Protein AF-B9RVN7-F1 (afdb_monomer)

Foldseek 3Di:
DDDDDDDDDDDDPPDDDDDPPDPDPDDDDDDDDDDDDDPPDDDDDPPPDVVVVVVVVVVVVVVVVVVVVVVVVVPPVDQPLNVLVVDPPQDPLNSLVSLVPDDPVSNVVVLVVDDPVVVVVSVVSVVVD

pLDDT: mean 70.25, std 20.69, range [36.34, 95.38]

Radius of gyration: 32.81 Å; Cα contacts (8 Å, |Δi|>4): 19; chains: 1; bounding box: 77×58×80 Å

InterPro domains:
  IPR056253 At2g29880-like, C-terminal domain [PF24769] (80-125)

Secondary structure (DSSP, 8-state):
------------------------------------------------SHHHHHHHHHHHHHHHHHHHHHHHHHT-SS-HHHHHHHSTT--HHHHHHHHHHS-HHHHHHHHHHS-HHHHHHHHHHHH--

Solvent-accessible surface area (backbone atoms only — not comparable to full-atom values): 8752 Å² total; per-residue (Å²): 142,84,86,82,80,84,82,75,86,80,80,79,83,82,84,80,83,86,84,78,82,77,79,77,90,76,84,83,86,82,90,79,92,74,85,85,74,80,83,77,87,74,92,75,75,95,84,73,59,71,64,53,54,51,50,50,53,52,49,49,54,52,50,52,50,50,53,51,53,52,50,62,65,72,59,51,94,64,53,72,67,56,58,52,66,67,44,82,92,62,50,76,66,54,42,51,52,56,53,66,70,44,54,76,66,58,40,52,55,47,56,69,71,44,55,70,74,55,48,50,55,51,53,52,55,66,72,75,107

Mean predicted aligned error: 20.45 Å

Structure (mmCIF, N/CA/C/O backbone):
data_AF-B9RVN7-F1
#
_entry.id   AF-B9RVN7-F1
#
loop_
_atom_site.group_PDB
_atom_site.id
_atom_site.type_symbol
_atom_site.label_atom_id
_atom_site.label_alt_id
_atom_site.label_comp_id
_atom_site.label_asym_id
_atom_site.label_entity_id
_atom_site.label_seq_id
_atom_site.pdbx_PDB_ins_code
_atom_site.Cartn_x
_atom_site.Cartn_y
_atom_site.Cartn_z
_atom_site.occupancy
_atom_site.B_iso_or_equiv
_atom_site.auth_seq_id
_atom_site.auth_comp_id
_atom_site.auth_asym_id
_atom_site.auth_atom_id
_atom_site.pdbx_PDB_model_num
ATOM 1 N N . MET A 1 1 ? 5.185 45.883 37.404 1.00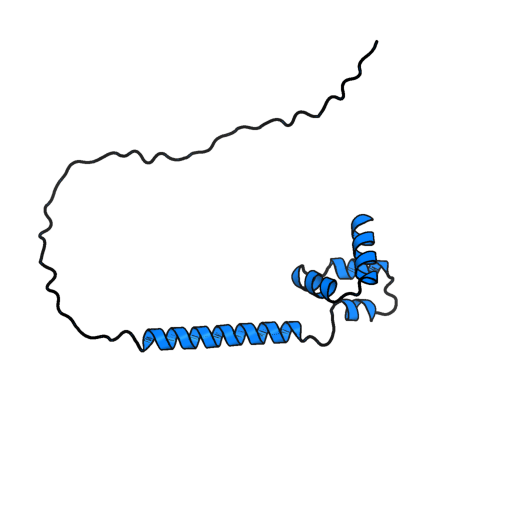 46.34 1 MET A N 1
ATOM 2 C CA . MET A 1 1 ? 6.415 45.704 36.609 1.00 46.34 1 MET A CA 1
ATOM 3 C C . MET A 1 1 ? 7.079 44.428 37.082 1.00 46.34 1 MET A C 1
ATOM 5 O O . MET A 1 1 ? 7.534 44.400 38.216 1.00 46.34 1 MET A O 1
ATOM 9 N N . GLN A 1 2 ? 7.050 43.380 36.264 1.00 40.75 2 GLN A N 1
ATOM 10 C CA . GLN A 1 2 ? 7.926 42.215 36.391 1.00 40.75 2 GLN A CA 1
ATOM 11 C C . GLN A 1 2 ? 7.862 41.454 35.067 1.00 40.75 2 GLN A C 1
ATOM 13 O O . GLN A 1 2 ? 6.848 40.848 34.730 1.00 4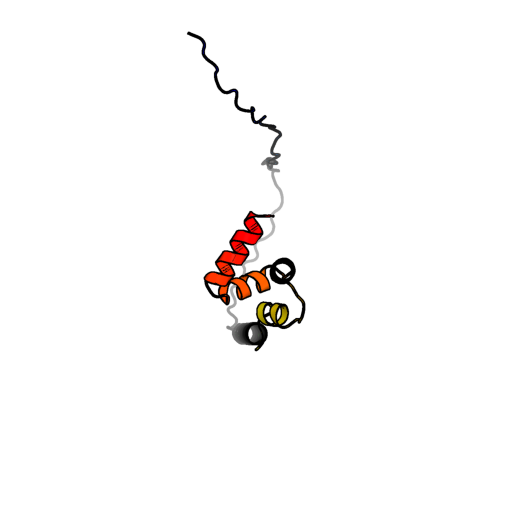0.75 2 GLN A O 1
ATOM 18 N N . ASP A 1 3 ? 8.939 41.599 34.303 1.00 38.66 3 ASP A N 1
ATOM 19 C CA . ASP A 1 3 ? 9.190 40.940 33.032 1.00 38.66 3 ASP A CA 1
ATOM 20 C C . ASP A 1 3 ? 9.614 39.487 33.277 1.00 38.66 3 ASP A C 1
ATOM 22 O O . ASP A 1 3 ? 10.509 39.227 34.083 1.00 38.66 3 ASP A O 1
ATOM 26 N N . SER A 1 4 ? 9.027 38.535 32.548 1.00 44.72 4 SER A N 1
ATOM 27 C CA . SER A 1 4 ? 9.608 37.200 32.377 1.00 44.72 4 SER A CA 1
ATOM 28 C C . SER A 1 4 ? 9.895 36.972 30.894 1.00 44.72 4 SER A C 1
ATOM 30 O O . SER A 1 4 ? 9.033 36.545 30.123 1.00 44.72 4 SER A O 1
ATOM 32 N N . LEU A 1 5 ? 11.121 37.309 30.498 1.00 43.62 5 LEU A N 1
ATOM 33 C CA . LEU A 1 5 ? 11.688 37.005 29.191 1.00 43.62 5 LEU A CA 1
ATOM 34 C C . LEU A 1 5 ? 11.835 35.487 29.039 1.00 43.62 5 LEU A C 1
ATOM 36 O O . LEU A 1 5 ? 12.526 34.831 29.817 1.00 43.62 5 LEU A O 1
ATOM 40 N N . TYR A 1 6 ? 11.188 34.943 28.012 1.00 46.50 6 TYR A N 1
ATOM 41 C CA . TYR A 1 6 ? 11.399 33.582 27.532 1.00 46.50 6 TYR A CA 1
ATOM 42 C C . TYR A 1 6 ? 12.878 33.378 27.175 1.00 46.50 6 TYR A C 1
ATOM 44 O O . TYR A 1 6 ? 13.384 33.949 26.208 1.00 46.50 6 TYR A O 1
ATOM 52 N N . GLN A 1 7 ? 13.572 32.538 27.939 1.00 41.25 7 GLN A N 1
ATOM 53 C CA . GLN A 1 7 ? 14.937 32.131 27.634 1.00 41.25 7 GLN A CA 1
ATOM 54 C C . GLN A 1 7 ? 14.912 30.985 26.615 1.00 41.25 7 GLN A C 1
ATOM 56 O O . GLN A 1 7 ? 14.510 29.865 26.923 1.00 41.25 7 GLN A O 1
ATOM 61 N N . SER A 1 8 ? 15.323 31.280 25.381 1.00 46.34 8 SER A N 1
ATOM 62 C CA . SER A 1 8 ? 15.508 30.275 24.326 1.00 46.34 8 SER A CA 1
ATOM 63 C C . SER A 1 8 ? 16.776 29.441 24.577 1.00 46.34 8 SER A C 1
ATOM 65 O O . SER A 1 8 ? 17.782 29.999 25.026 1.00 46.34 8 SER A O 1
ATOM 67 N N . PRO A 1 9 ? 16.795 28.134 24.253 1.00 43.59 9 PRO A N 1
ATOM 68 C CA . PRO A 1 9 ? 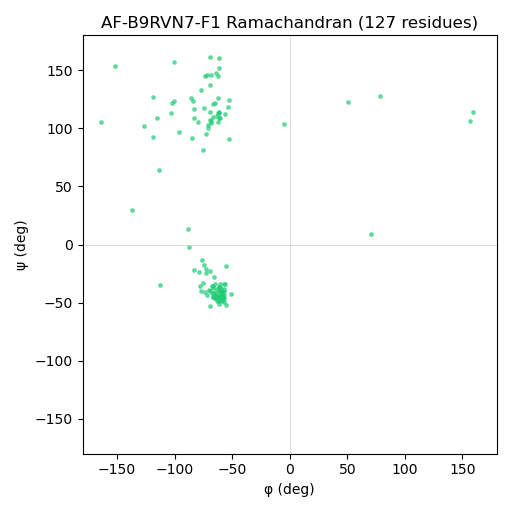18.012 27.333 24.322 1.00 43.59 9 PRO A CA 1
ATOM 69 C C . PRO A 1 9 ? 19.027 27.804 23.272 1.00 43.59 9 PRO A C 1
ATOM 71 O O . PRO A 1 9 ? 18.761 27.805 22.071 1.00 43.59 9 PRO A O 1
ATOM 74 N N . SER A 1 10 ? 20.202 28.211 23.745 1.00 38.69 10 SER A N 1
ATOM 75 C CA . SER A 1 10 ? 21.364 28.563 22.932 1.00 38.69 10 SER A CA 1
ATOM 76 C C . SER A 1 10 ? 21.837 27.345 22.132 1.00 38.69 10 SER A C 1
ATOM 78 O O . SER A 1 10 ? 22.339 26.372 22.698 1.00 38.69 10 SER A O 1
ATOM 80 N N . TYR A 1 11 ? 21.703 27.406 20.805 1.00 40.84 11 TYR A N 1
ATOM 81 C CA . TYR A 1 11 ? 22.435 26.525 19.900 1.00 40.84 11 TYR A CA 1
ATOM 82 C C . TYR A 1 11 ? 23.919 26.875 20.006 1.00 40.84 11 TYR A C 1
ATOM 84 O O . TYR A 1 11 ? 24.354 27.950 19.590 1.00 40.84 11 TYR A O 1
ATOM 92 N N . ARG A 1 12 ? 24.706 25.975 20.598 1.00 36.34 12 ARG A N 1
ATOM 93 C CA . ARG A 1 12 ? 26.163 26.076 20.565 1.00 36.34 12 ARG A CA 1
ATOM 94 C C . ARG A 1 12 ? 26.626 25.819 19.133 1.00 36.34 12 ARG A C 1
ATOM 96 O O . ARG A 1 12 ? 26.492 24.710 18.625 1.00 36.34 12 ARG A O 1
ATOM 103 N N . TYR A 1 13 ? 27.191 26.841 18.503 1.00 41.78 13 TYR A N 1
ATOM 104 C CA . TYR A 1 13 ? 27.994 26.682 17.299 1.00 41.78 13 TYR A CA 1
ATOM 105 C C . TYR A 1 13 ? 29.291 25.961 17.683 1.00 41.78 13 TYR A C 1
ATOM 107 O O . TYR A 1 13 ? 30.180 26.548 18.299 1.00 41.78 13 TYR A O 1
ATOM 115 N N . SER A 1 14 ? 29.389 24.675 17.356 1.00 37.69 14 SER A N 1
ATOM 116 C CA . SER A 1 14 ? 30.664 23.960 17.360 1.00 37.69 14 SER A CA 1
ATOM 117 C C . SER A 1 14 ? 31.356 24.199 16.021 1.00 37.69 14 SER A C 1
ATOM 119 O O . SER A 1 14 ? 31.128 23.493 15.045 1.00 37.69 14 SER A O 1
ATOM 121 N N . THR A 1 15 ? 32.184 25.237 15.991 1.00 50.44 15 THR A N 1
ATOM 122 C CA . THR A 1 15 ? 33.156 25.525 14.934 1.00 50.44 15 THR A CA 1
ATOM 123 C C . THR A 1 15 ? 34.338 24.571 15.063 1.00 50.44 15 THR A C 1
ATOM 125 O O . THR A 1 15 ? 35.035 24.663 16.065 1.00 50.44 15 THR A O 1
ATOM 128 N N . LEU A 1 16 ? 34.606 23.720 14.066 1.00 48.69 16 LEU A N 1
ATOM 129 C CA . LEU A 1 16 ? 35.933 23.132 13.807 1.00 48.69 16 LEU A CA 1
ATOM 130 C C . LEU A 1 16 ? 36.095 22.809 12.298 1.00 48.69 16 LEU A C 1
ATOM 132 O O . LEU A 1 16 ? 35.091 22.680 11.598 1.00 48.69 16 LEU A O 1
ATOM 136 N N . PRO A 1 17 ? 37.337 22.790 11.773 1.00 45.56 17 PRO A N 1
ATOM 137 C CA . PRO A 1 17 ? 37.712 23.521 10.559 1.00 45.56 17 PRO A CA 1
ATOM 138 C C . PRO A 1 17 ? 37.782 22.667 9.283 1.00 45.56 17 PRO A C 1
ATOM 140 O O . PRO A 1 17 ? 38.032 21.465 9.330 1.00 45.56 17 PRO A O 1
ATOM 143 N N . LEU A 1 18 ? 37.639 23.329 8.128 1.00 53.19 18 LEU A N 1
ATOM 144 C CA . LEU A 1 18 ? 38.050 22.795 6.827 1.00 53.19 18 LEU A CA 1
ATOM 145 C C . LEU A 1 18 ? 39.582 22.716 6.735 1.00 53.19 18 LEU A C 1
ATOM 147 O O . LEU A 1 18 ? 40.242 23.722 7.002 1.00 53.19 18 LEU A O 1
ATOM 151 N N . PRO A 1 19 ? 40.142 21.623 6.202 1.00 43.78 19 PRO A N 1
ATOM 152 C CA . PRO A 1 19 ? 41.402 21.656 5.486 1.00 43.78 19 PRO A CA 1
ATOM 153 C C . PRO A 1 19 ? 41.101 21.752 3.983 1.00 43.78 19 PRO A C 1
ATOM 155 O O . PRO A 1 19 ? 40.809 20.759 3.320 1.00 43.78 19 PRO A O 1
ATOM 158 N N . PHE A 1 20 ? 41.138 22.971 3.442 1.00 41.66 20 PHE A N 1
ATOM 159 C CA . PHE A 1 20 ? 41.515 23.145 2.043 1.00 41.66 20 PHE A CA 1
ATOM 160 C C . PHE A 1 20 ? 43.038 23.069 2.009 1.00 41.66 20 PHE A C 1
ATOM 162 O O . PHE A 1 20 ? 43.705 24.013 2.432 1.00 41.66 20 PHE A O 1
ATOM 169 N N . ASP A 1 21 ? 43.585 21.955 1.530 1.00 42.81 21 ASP A N 1
ATOM 170 C CA . ASP A 1 2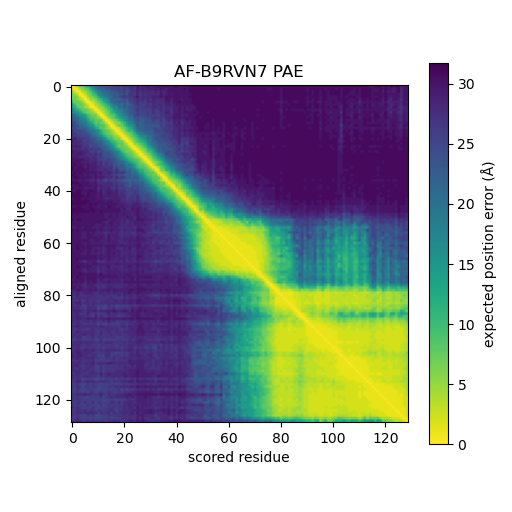1 ? 45.007 21.898 1.222 1.00 42.81 21 ASP A CA 1
ATOM 171 C C . ASP A 1 21 ? 45.280 22.799 0.015 1.00 42.81 21 ASP A C 1
ATOM 173 O O . ASP A 1 21 ? 44.917 22.527 -1.132 1.00 42.81 21 ASP A O 1
ATOM 177 N N . ILE A 1 22 ? 45.894 23.933 0.338 1.00 41.69 22 ILE A N 1
ATOM 178 C CA . ILE A 1 22 ? 46.528 24.878 -0.566 1.00 41.69 22 ILE A CA 1
ATOM 179 C C . ILE A 1 22 ? 47.645 24.116 -1.279 1.00 41.69 22 ILE A C 1
ATOM 181 O O . ILE A 1 22 ? 48.667 23.781 -0.680 1.00 41.69 22 ILE A O 1
ATOM 185 N N . ILE A 1 23 ? 47.462 23.830 -2.567 1.00 41.53 23 ILE A N 1
ATOM 186 C CA . ILE A 1 23 ? 48.550 23.318 -3.397 1.00 41.53 23 ILE A CA 1
ATOM 187 C C . ILE A 1 23 ? 49.514 24.487 -3.604 1.00 41.53 23 ILE 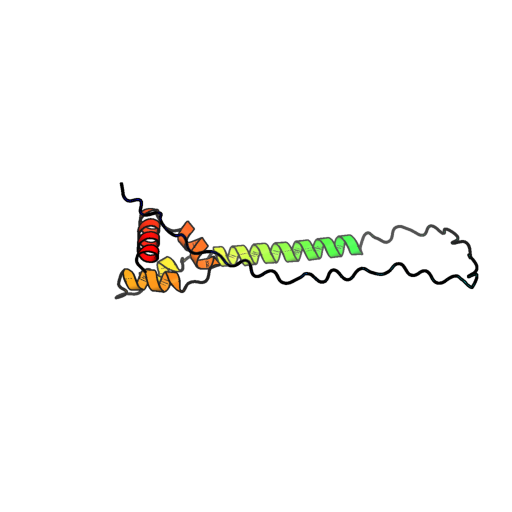A C 1
ATOM 189 O O . ILE A 1 23 ? 49.259 25.394 -4.397 1.00 41.53 23 ILE A O 1
ATOM 193 N N . ASN A 1 24 ? 50.597 24.477 -2.827 1.00 42.47 24 ASN A N 1
ATOM 194 C CA . ASN A 1 24 ? 51.728 25.378 -2.979 1.00 42.47 24 ASN A CA 1
ATOM 195 C C . ASN A 1 24 ? 52.241 25.309 -4.422 1.00 42.47 24 ASN A C 1
ATOM 197 O O . ASN A 1 24 ? 52.674 24.259 -4.902 1.00 42.47 24 ASN A O 1
ATOM 201 N N . LEU A 1 25 ? 52.171 26.448 -5.108 1.00 48.94 25 LEU A N 1
ATOM 202 C CA . LEU A 1 25 ? 52.757 26.665 -6.419 1.00 48.94 25 LEU A CA 1
ATOM 203 C C . LEU A 1 25 ? 54.271 26.826 -6.240 1.00 48.94 25 LEU A C 1
ATOM 205 O O . LEU A 1 25 ? 54.772 27.945 -6.179 1.00 48.94 25 LEU A O 1
ATOM 209 N N . ASP A 1 26 ? 54.986 25.710 -6.125 1.00 42.03 26 ASP A N 1
ATOM 210 C CA . ASP A 1 26 ? 56.446 25.707 -6.138 1.00 42.03 26 ASP A CA 1
ATOM 211 C C . ASP A 1 26 ? 56.934 25.235 -7.512 1.00 42.03 26 ASP A C 1
ATOM 213 O O . ASP A 1 26 ? 56.687 24.109 -7.944 1.00 42.03 26 ASP A O 1
ATOM 217 N N . VAL A 1 27 ? 57.570 26.151 -8.242 1.00 45.09 27 VAL A N 1
ATOM 218 C CA . VAL A 1 27 ? 58.163 25.932 -9.566 1.00 45.09 27 VAL A CA 1
ATOM 219 C C . VAL A 1 27 ? 59.583 25.393 -9.397 1.00 45.09 27 VAL A C 1
ATOM 221 O O . VAL A 1 27 ? 60.423 26.104 -8.845 1.00 45.09 27 VAL A O 1
ATOM 224 N N . PRO A 1 28 ? 59.940 24.244 -10.006 1.00 45.38 28 PRO A N 1
ATOM 225 C CA . PRO A 1 28 ? 61.338 23.924 -10.259 1.00 45.38 28 PRO A CA 1
ATOM 226 C C . PRO A 1 28 ? 61.728 24.218 -11.711 1.00 45.38 28 PRO A C 1
ATOM 228 O O . PRO A 1 28 ? 61.188 23.699 -12.689 1.00 45.38 28 PRO A O 1
ATOM 231 N N . LYS A 1 29 ? 62.748 25.061 -11.822 1.00 47.88 29 LYS A N 1
ATOM 232 C CA . LYS A 1 29 ? 63.432 25.507 -13.032 1.00 47.88 29 LYS A CA 1
ATOM 233 C C . LYS A 1 29 ? 64.250 24.369 -13.671 1.00 47.88 29 LYS A C 1
ATOM 235 O O . LYS A 1 29 ? 65.341 24.066 -13.212 1.00 47.88 29 LYS A O 1
ATOM 240 N N . GLY A 1 30 ? 63.762 23.851 -14.802 1.00 44.03 30 GLY A N 1
ATOM 241 C CA . GLY A 1 30 ? 64.546 23.478 -15.993 1.00 44.03 30 GLY A CA 1
ATOM 242 C C . GLY A 1 30 ? 65.351 22.164 -16.015 1.00 44.03 30 GLY A C 1
ATOM 243 O O . GLY A 1 30 ? 66.272 21.972 -15.232 1.00 44.03 30 GLY A O 1
ATOM 244 N N . ARG A 1 31 ? 65.125 21.351 -17.065 1.00 46.97 31 ARG A N 1
ATOM 245 C CA . ARG A 1 31 ? 66.065 21.036 -18.180 1.00 46.97 31 ARG A CA 1
ATOM 246 C C . ARG A 1 31 ? 65.678 19.719 -18.879 1.00 46.97 31 ARG A C 1
ATOM 248 O O . ARG A 1 31 ? 65.866 18.658 -18.307 1.00 46.97 31 ARG A O 1
ATOM 255 N N . LYS A 1 32 ? 65.267 19.796 -20.152 1.00 49.72 32 LYS A N 1
ATOM 256 C CA . LYS A 1 32 ? 65.877 19.153 -21.347 1.00 49.72 32 LYS A CA 1
ATOM 257 C C . LYS A 1 32 ? 64.839 18.989 -22.466 1.00 49.72 32 LYS A C 1
ATOM 259 O O . LYS A 1 32 ? 63.966 18.138 -22.424 1.00 49.72 32 LYS A O 1
ATOM 264 N N . ARG A 1 33 ? 65.019 19.845 -23.472 1.00 51.66 33 ARG A N 1
ATOM 265 C CA . ARG A 1 33 ? 64.790 19.666 -24.914 1.00 51.66 33 ARG A CA 1
ATOM 266 C C . ARG A 1 33 ? 64.381 18.232 -25.316 1.00 51.66 33 ARG A C 1
ATOM 268 O O . ARG A 1 33 ? 65.232 17.352 -25.396 1.00 51.66 33 ARG A O 1
ATOM 275 N N . GLY A 1 34 ? 63.095 18.033 -25.600 1.00 41.81 34 GLY A N 1
ATOM 276 C CA . GLY A 1 34 ? 62.585 16.909 -26.385 1.00 41.81 34 GLY A CA 1
ATOM 277 C C . GLY A 1 34 ? 62.285 17.415 -27.791 1.00 41.81 34 GLY A C 1
ATOM 278 O O . GLY A 1 34 ? 61.568 18.401 -27.950 1.00 41.81 34 GLY A O 1
ATOM 279 N N . ASN A 1 35 ? 62.910 16.813 -28.797 1.00 50.00 35 ASN A N 1
ATOM 280 C CA . ASN A 1 35 ? 62.794 17.233 -30.188 1.00 50.00 35 ASN A CA 1
ATOM 281 C C . ASN A 1 35 ? 61.340 17.103 -30.667 1.00 50.00 35 ASN A C 1
ATOM 283 O O . ASN A 1 35 ? 60.741 16.037 -30.569 1.00 50.00 35 ASN A O 1
ATOM 287 N N . ARG A 1 36 ? 60.789 18.200 -31.193 1.00 48.84 36 ARG A N 1
ATOM 288 C CA . ARG A 1 36 ? 59.519 18.236 -31.919 1.00 48.84 36 ARG A CA 1
ATOM 289 C C . ARG A 1 36 ? 59.742 17.540 -33.263 1.00 48.84 36 ARG A C 1
ATOM 291 O O . ARG A 1 36 ? 60.358 18.133 -34.140 1.00 48.84 36 ARG A O 1
ATOM 298 N N . SER A 1 37 ? 59.283 16.301 -33.414 1.00 59.31 37 SER A N 1
ATOM 299 C CA . SER A 1 37 ? 59.029 15.741 -34.742 1.00 59.31 37 SER A CA 1
ATOM 300 C C . SER A 1 37 ? 57.635 16.186 -35.161 1.00 59.31 37 SER A C 1
ATOM 302 O O . SER A 1 37 ? 56.665 16.007 -34.423 1.00 59.31 37 SER A O 1
ATOM 304 N N . GLU A 1 38 ? 57.567 16.840 -36.311 1.00 41.34 38 GLU A N 1
ATOM 305 C CA . GLU A 1 38 ? 56.351 17.312 -36.957 1.00 41.34 38 GLU A CA 1
ATOM 306 C C . GLU A 1 38 ? 55.357 16.152 -37.102 1.00 41.34 38 GLU A C 1
ATOM 308 O O . GLU A 1 38 ? 55.686 15.095 -37.637 1.00 41.34 38 GLU A O 1
ATOM 313 N N . PHE A 1 39 ? 54.146 16.328 -36.567 1.00 53.91 39 PHE A N 1
ATOM 314 C CA . PHE A 1 39 ? 53.044 15.410 -36.824 1.00 53.91 39 PHE A CA 1
ATOM 315 C C . PHE A 1 39 ? 52.592 15.647 -38.265 1.00 53.91 39 PHE A C 1
ATOM 317 O O . PHE A 1 39 ? 51.848 16.584 -38.554 1.00 53.91 39 PHE A O 1
ATOM 324 N N . GLU A 1 40 ? 53.130 14.832 -39.168 1.00 48.78 40 GLU A N 1
ATOM 325 C CA . GLU A 1 40 ? 52.726 14.756 -40.565 1.00 48.78 40 GLU A CA 1
ATOM 326 C C . GLU A 1 40 ? 51.257 14.310 -40.607 1.00 48.78 40 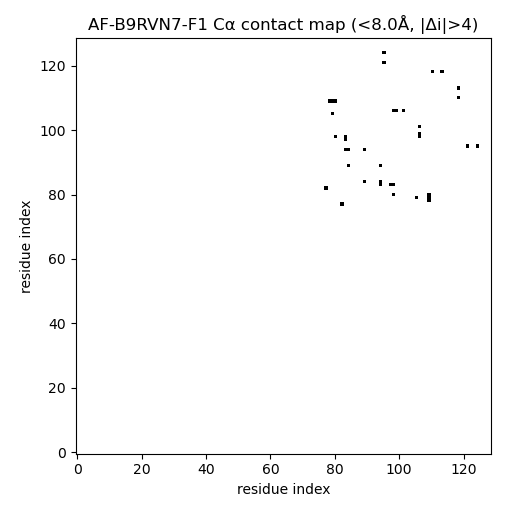GLU A C 1
ATOM 328 O O 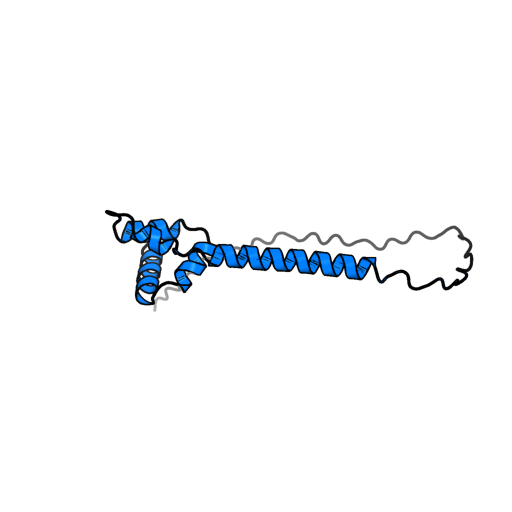. GLU A 1 40 ? 50.920 13.156 -40.337 1.00 48.78 40 GLU A O 1
ATOM 333 N N . GLY A 1 41 ? 50.365 15.256 -40.898 1.00 50.00 41 GLY A N 1
ATOM 334 C CA . GLY A 1 41 ? 48.959 14.973 -41.132 1.00 50.00 41 GLY A CA 1
ATOM 335 C C . GLY A 1 41 ? 48.814 14.049 -42.336 1.00 50.00 41 GLY A C 1
ATOM 336 O O . GLY A 1 41 ? 49.017 14.467 -43.474 1.00 50.00 41 GLY A O 1
ATOM 337 N N . LYS A 1 42 ? 48.433 12.797 -42.083 1.00 39.56 42 LYS A N 1
ATOM 338 C CA . LYS A 1 42 ? 47.902 11.889 -43.101 1.00 39.56 42 LYS A CA 1
ATOM 339 C C . LYS A 1 42 ? 46.457 11.575 -42.744 1.00 39.56 42 LYS A C 1
ATOM 341 O O . LYS A 1 42 ? 46.162 10.906 -41.760 1.00 39.56 42 LYS A O 1
ATOM 346 N N . THR A 1 43 ? 45.561 12.135 -43.546 1.00 60.19 43 THR A N 1
ATOM 347 C CA . THR A 1 43 ? 44.139 11.824 -43.598 1.00 60.19 43 THR A CA 1
ATOM 348 C C . THR A 1 43 ? 43.960 10.371 -44.025 1.00 60.19 43 THR A C 1
ATOM 350 O O . THR A 1 43 ? 44.186 10.026 -45.181 1.00 60.19 43 THR A O 1
ATOM 353 N N . THR A 1 44 ? 43.509 9.512 -43.113 1.00 49.28 44 THR A N 1
ATOM 354 C CA . THR A 1 44 ? 42.946 8.213 -43.487 1.00 49.28 44 THR A CA 1
ATOM 355 C C . THR A 1 44 ? 41.568 8.068 -42.867 1.00 49.28 44 THR A C 1
ATOM 357 O O . THR A 1 44 ? 41.436 7.819 -4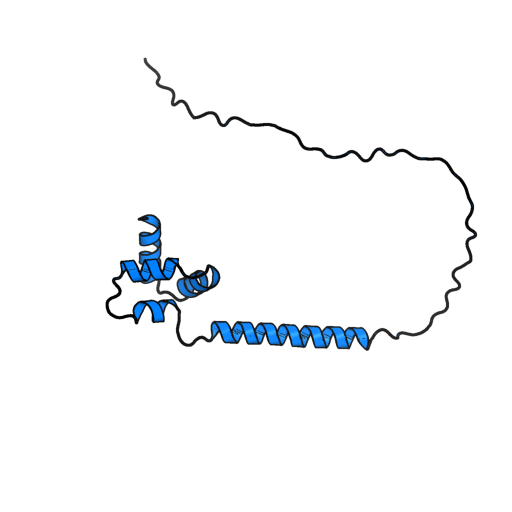1.677 1.00 49.28 44 THR A O 1
ATOM 360 N N . SER A 1 45 ? 40.582 8.275 -43.740 1.00 46.75 45 SER A N 1
ATOM 361 C CA . SER A 1 45 ? 39.291 7.591 -43.827 1.00 46.75 45 SER A CA 1
ATOM 362 C C . SER A 1 45 ? 38.428 7.473 -42.566 1.00 46.75 45 SER A C 1
ATOM 364 O O . SER A 1 45 ? 38.789 6.852 -41.573 1.00 46.75 45 SER A O 1
ATOM 366 N N . PHE A 1 46 ? 37.205 7.989 -42.683 1.00 49.50 46 PHE A N 1
ATOM 367 C CA . PHE A 1 46 ? 36.067 7.691 -41.819 1.00 49.50 46 PHE A CA 1
ATOM 368 C C . PHE A 1 46 ? 35.818 6.173 -41.719 1.00 49.50 46 PHE A C 1
ATOM 370 O O . PHE A 1 46 ? 35.033 5.608 -42.472 1.00 49.50 46 PHE A O 1
ATOM 377 N N . GLU A 1 47 ? 36.432 5.516 -40.741 1.00 49.16 47 GLU A N 1
ATOM 378 C CA . GLU A 1 47 ? 35.999 4.220 -40.210 1.00 49.16 47 GLU A CA 1
ATOM 379 C C . GLU A 1 47 ? 35.531 4.421 -38.761 1.00 49.16 47 GLU A C 1
ATOM 381 O O . GLU A 1 47 ? 36.131 3.949 -37.803 1.00 49.16 47 GLU A O 1
ATOM 386 N N . SER A 1 48 ? 34.455 5.193 -38.573 1.00 52.72 48 SER A N 1
ATOM 387 C CA . SER A 1 48 ? 33.894 5.462 -37.238 1.00 52.72 48 SER A CA 1
ATOM 388 C C . SER A 1 48 ? 32.364 5.395 -37.203 1.00 52.72 48 SER A C 1
ATOM 390 O O . SER A 1 48 ? 31.727 6.071 -36.401 1.00 52.72 48 SER A O 1
ATOM 392 N N . ASN A 1 49 ? 31.753 4.575 -38.063 1.00 56.62 49 ASN A N 1
ATOM 393 C CA . ASN A 1 49 ? 30.290 4.545 -38.194 1.00 56.62 49 ASN A CA 1
ATOM 394 C C . ASN A 1 49 ? 29.693 3.214 -37.700 1.00 56.62 49 ASN A C 1
ATOM 396 O O . ASN A 1 49 ? 28.638 3.203 -37.072 1.00 56.62 49 ASN A O 1
ATOM 400 N N . ASN A 1 50 ? 30.397 2.092 -37.898 1.00 58.53 50 ASN A N 1
ATOM 401 C CA . ASN A 1 50 ? 29.877 0.760 -37.556 1.00 58.53 50 ASN A CA 1
ATOM 402 C C . ASN A 1 50 ? 29.892 0.474 -36.047 1.00 58.53 50 ASN A C 1
ATOM 404 O O . ASN A 1 50 ? 28.995 -0.192 -35.533 1.00 58.53 50 ASN A O 1
ATOM 408 N N . ASN A 1 51 ? 30.878 1.001 -35.317 1.00 62.62 51 ASN A N 1
ATOM 409 C CA . ASN A 1 51 ? 30.973 0.800 -33.869 1.00 62.62 51 ASN A CA 1
ATOM 410 C C . ASN A 1 51 ? 29.981 1.689 -33.113 1.00 62.62 51 ASN A C 1
ATOM 412 O O . ASN A 1 51 ? 29.325 1.211 -32.194 1.00 62.62 51 ASN A O 1
ATOM 416 N N . GLN A 1 52 ? 29.818 2.941 -33.549 1.00 68.94 52 GLN A N 1
ATOM 417 C CA . GLN A 1 52 ? 28.866 3.896 -32.979 1.00 68.94 52 GLN A CA 1
ATOM 418 C C . GLN A 1 52 ? 27.422 3.382 -33.118 1.00 68.94 52 GLN A C 1
ATOM 420 O O . GLN A 1 52 ? 26.729 3.242 -32.116 1.00 68.94 52 GLN A O 1
ATOM 425 N N . ALA A 1 53 ? 27.006 2.981 -34.326 1.00 72.50 53 ALA A N 1
ATOM 426 C CA . ALA A 1 53 ? 25.659 2.458 -34.576 1.00 72.50 53 ALA A CA 1
ATOM 427 C C . ALA A 1 53 ? 25.376 1.129 -33.839 1.00 72.50 53 ALA A C 1
ATOM 429 O O . ALA A 1 53 ? 24.258 0.873 -33.385 1.00 72.50 53 ALA A O 1
ATOM 430 N N . ASN A 1 54 ? 26.389 0.272 -33.671 1.00 80.94 54 ASN A N 1
ATOM 431 C CA . ASN A 1 54 ? 26.277 -0.963 -32.885 1.00 80.94 54 ASN A CA 1
ATOM 432 C C . ASN A 1 54 ? 26.146 -0.673 -31.377 1.00 80.94 54 ASN A C 1
ATOM 434 O O . ASN A 1 54 ? 25.379 -1.325 -30.673 1.00 80.94 54 ASN A O 1
ATOM 438 N N . ILE A 1 55 ? 26.873 0.324 -30.869 1.00 85.06 55 ILE A N 1
ATOM 439 C CA . ILE A 1 55 ? 26.754 0.771 -29.476 1.00 85.06 55 ILE A CA 1
ATOM 440 C C . ILE A 1 55 ? 25.377 1.399 -29.235 1.00 85.06 55 ILE A C 1
ATOM 442 O O . ILE A 1 55 ? 24.722 1.053 -28.253 1.00 85.06 55 ILE A O 1
ATOM 446 N N . GLU A 1 56 ? 24.908 2.256 -30.142 1.00 86.06 56 GLU A N 1
ATOM 447 C CA . GLU A 1 56 ? 23.588 2.891 -30.068 1.00 86.06 56 GLU A CA 1
ATOM 448 C C . GLU A 1 56 ? 22.462 1.855 -30.106 1.00 86.06 56 GLU A C 1
ATOM 450 O O . GLU A 1 56 ? 21.618 1.843 -29.217 1.00 86.06 56 GLU A O 1
ATOM 455 N N . SER A 1 57 ? 22.490 0.914 -31.052 1.00 86.25 57 SER A N 1
ATOM 456 C CA . SER A 1 57 ? 21.475 -0.149 -31.136 1.00 86.25 57 SER A CA 1
ATOM 457 C C . SER A 1 57 ? 21.461 -1.073 -29.912 1.00 86.25 57 SER A C 1
ATOM 459 O O . SER A 1 57 ? 20.387 -1.439 -29.431 1.00 86.25 57 SER A O 1
ATOM 461 N N . LYS A 1 58 ? 22.627 -1.414 -29.345 1.00 91.44 58 LYS A N 1
ATOM 462 C CA . LYS A 1 58 ? 22.713 -2.162 -28.077 1.00 91.44 58 LYS A CA 1
ATOM 463 C C . LYS A 1 58 ? 22.151 -1.372 -26.900 1.00 91.44 58 LYS A C 1
ATOM 465 O O . LYS A 1 58 ? 21.469 -1.953 -26.055 1.00 91.44 58 LYS A O 1
ATOM 470 N N . LEU A 1 59 ? 22.430 -0.070 -26.841 1.00 92.31 59 LEU A N 1
ATOM 471 C CA . LEU A 1 59 ? 21.907 0.809 -25.803 1.00 92.31 59 LEU A CA 1
ATOM 472 C C . LEU A 1 59 ? 20.384 0.921 -25.907 1.00 92.31 59 LEU A C 1
ATOM 474 O O . LEU A 1 59 ? 19.701 0.738 -24.902 1.00 92.31 59 LEU A O 1
ATOM 478 N N . THR A 1 60 ? 19.851 1.132 -27.111 1.00 93.31 60 THR A N 1
ATOM 479 C CA . THR A 1 60 ? 18.407 1.152 -27.370 1.00 93.31 60 THR A CA 1
ATOM 480 C C . THR A 1 60 ? 17.756 -0.158 -26.939 1.00 93.31 60 THR A C 1
ATOM 482 O O . THR A 1 60 ? 16.825 -0.131 -26.142 1.00 93.31 60 THR A O 1
ATOM 485 N N . HIS A 1 61 ? 18.304 -1.310 -27.341 1.00 93.00 61 HIS A N 1
ATOM 486 C CA . HIS A 1 61 ? 17.769 -2.614 -26.939 1.00 93.00 61 HIS A CA 1
ATOM 487 C C . HIS A 1 61 ? 17.768 -2.817 -25.413 1.00 93.00 61 HIS A C 1
ATOM 489 O O . HIS A 1 61 ? 16.836 -3.394 -24.851 1.00 93.00 61 HIS A O 1
ATOM 495 N N . PHE A 1 62 ? 18.808 -2.345 -24.720 1.00 93.88 62 PHE A N 1
ATOM 496 C CA . PHE A 1 62 ? 18.869 -2.408 -23.262 1.00 93.88 62 PHE A CA 1
ATOM 497 C C . PHE A 1 62 ? 17.832 -1.493 -22.600 1.00 93.88 62 PHE A C 1
ATOM 499 O O . PHE A 1 62 ? 17.175 -1.903 -21.643 1.00 93.88 62 PHE A O 1
ATOM 506 N N . VAL A 1 63 ? 17.650 -0.277 -23.119 1.00 94.56 63 VAL A N 1
ATOM 507 C CA . VAL A 1 63 ? 16.619 0.656 -22.648 1.00 94.56 63 VAL A CA 1
ATOM 508 C C . VAL A 1 63 ? 15.224 0.076 -22.871 1.00 94.56 63 VAL A C 1
ATOM 510 O O . VAL A 1 63 ? 14.424 0.092 -21.940 1.00 94.56 63 VAL A O 1
ATOM 513 N N . ASP A 1 64 ? 14.948 -0.512 -24.035 1.00 94.00 64 ASP A N 1
ATOM 514 C CA . ASP A 1 64 ? 13.665 -1.162 -24.321 1.00 94.00 64 ASP A CA 1
ATOM 515 C C . ASP A 1 64 ? 13.387 -2.301 -23.336 1.00 94.00 64 ASP A C 1
ATOM 517 O O . ASP A 1 64 ? 12.306 -2.365 -22.750 1.00 94.00 64 ASP A O 1
ATOM 521 N N . LYS A 1 65 ? 14.397 -3.134 -23.049 1.00 91.94 65 LYS A N 1
ATOM 522 C CA . LYS A 1 65 ? 14.312 -4.175 -22.016 1.00 91.94 65 LYS A CA 1
ATOM 523 C C . LYS A 1 65 ? 14.037 -3.618 -20.623 1.00 91.94 65 LYS A C 1
ATOM 525 O O . LYS A 1 65 ? 13.258 -4.208 -19.878 1.00 91.94 65 LYS A O 1
ATOM 530 N N . LEU A 1 66 ? 14.663 -2.501 -20.247 1.00 86.38 66 LEU A N 1
ATOM 531 C CA . LEU A 1 66 ? 14.387 -1.845 -18.967 1.00 86.38 66 LEU A CA 1
ATOM 532 C C . LEU A 1 66 ? 12.957 -1.306 -18.916 1.00 86.38 66 LEU A C 1
ATOM 534 O O . LEU A 1 66 ? 12.281 -1.474 -17.904 1.00 86.38 66 LEU A O 1
ATOM 538 N N . VAL A 1 67 ? 12.485 -0.687 -19.996 1.00 88.69 67 VAL A N 1
ATOM 539 C CA . VAL A 1 67 ? 11.116 -0.175 -20.103 1.00 88.69 67 VAL A CA 1
ATOM 540 C C . VAL A 1 67 ? 10.108 -1.319 -20.007 1.00 88.69 67 VAL A C 1
ATOM 542 O O . VAL A 1 67 ? 9.126 -1.203 -19.276 1.00 88.69 67 VAL A O 1
ATOM 545 N N . GLU A 1 68 ? 10.351 -2.431 -20.694 1.00 83.31 68 GLU A N 1
ATOM 546 C CA . GLU A 1 68 ? 9.505 -3.624 -20.650 1.00 83.31 68 GLU A CA 1
ATOM 547 C C . GLU A 1 68 ? 9.507 -4.275 -19.261 1.00 83.31 68 GLU A C 1
ATOM 549 O O . GLU A 1 68 ? 8.441 -4.547 -18.707 1.00 83.31 68 GLU A O 1
ATOM 554 N N . ALA A 1 69 ? 10.678 -4.409 -18.630 1.00 75.44 69 ALA A N 1
ATOM 555 C CA . ALA A 1 69 ? 10.790 -4.888 -17.256 1.00 75.44 69 ALA A CA 1
ATOM 556 C C . ALA A 1 69 ? 10.021 -3.979 -16.282 1.00 75.44 69 ALA A C 1
ATOM 558 O O . ALA A 1 69 ? 9.242 -4.468 -15.467 1.00 75.44 69 ALA A O 1
ATOM 559 N N . ILE A 1 70 ? 10.160 -2.654 -16.391 1.00 75.56 70 ILE A N 1
ATOM 560 C CA . ILE A 1 70 ? 9.427 -1.694 -15.551 1.00 75.56 70 ILE A CA 1
ATOM 561 C C . ILE A 1 70 ? 7.913 -1.824 -15.757 1.00 75.56 70 ILE A C 1
ATOM 563 O O . ILE A 1 70 ? 7.178 -1.881 -14.771 1.00 75.56 70 ILE A O 1
ATOM 567 N N . LYS A 1 71 ? 7.449 -1.928 -17.009 1.00 75.56 71 LYS A N 1
ATOM 568 C CA . LYS A 1 71 ? 6.028 -2.131 -17.332 1.00 75.56 71 LYS A CA 1
ATOM 569 C C . LYS A 1 71 ? 5.491 -3.437 -16.748 1.00 75.56 71 LYS A C 1
ATOM 571 O O . LYS A 1 71 ? 4.396 -3.428 -16.198 1.00 75.56 71 LYS A O 1
ATOM 576 N N . SER A 1 72 ? 6.269 -4.521 -16.803 1.00 66.56 72 SER A N 1
ATOM 577 C CA . SER A 1 72 ? 5.883 -5.821 -16.234 1.00 66.56 72 SER A CA 1
ATOM 578 C C . SER A 1 72 ? 5.750 -5.804 -14.702 1.00 66.56 72 SER A C 1
ATOM 580 O O . SER A 1 72 ? 4.953 -6.544 -14.134 1.00 66.56 72 SER A O 1
ATOM 582 N N . PHE A 1 73 ? 6.490 -4.923 -14.017 1.00 61.66 73 PHE A N 1
ATOM 583 C CA . PHE A 1 73 ? 6.338 -4.708 -12.575 1.00 61.66 73 PHE A CA 1
ATOM 584 C C . PHE A 1 73 ? 5.119 -3.844 -12.231 1.00 61.66 73 PHE A C 1
ATOM 586 O O . PHE A 1 73 ? 4.481 -4.075 -11.206 1.00 61.66 73 PHE A O 1
ATOM 593 N N . ASP A 1 74 ? 4.786 -2.853 -13.062 1.00 63.50 74 ASP A N 1
ATOM 594 C CA . ASP A 1 74 ? 3.588 -2.022 -12.867 1.00 63.50 74 ASP A CA 1
ATOM 595 C C . ASP A 1 74 ? 2.286 -2.758 -13.232 1.00 63.50 74 ASP A C 1
ATOM 597 O O . ASP A 1 74 ? 1.209 -2.345 -12.789 1.00 63.50 74 ASP A O 1
ATOM 601 N N . SER A 1 75 ? 2.383 -3.855 -13.992 1.00 60.12 75 SER A N 1
ATOM 602 C CA . SER A 1 75 ? 1.257 -4.667 -14.455 1.00 60.12 75 SER A CA 1
ATOM 603 C C . SER A 1 75 ? 0.829 -5.775 -13.492 1.00 60.12 75 SER A C 1
ATOM 605 O O . SER A 1 75 ? 0.087 -6.659 -13.914 1.00 60.12 75 SER A O 1
ATOM 607 N N . SER A 1 76 ? 1.269 -5.785 -12.224 1.00 63.00 76 SER A N 1
ATOM 608 C CA . SER A 1 76 ? 0.684 -6.731 -11.269 1.00 63.00 76 SER A CA 1
ATOM 609 C C . SER A 1 76 ? -0.812 -6.425 -11.147 1.00 63.00 76 SER A C 1
ATOM 611 O O . SER A 1 76 ? -1.205 -5.359 -10.669 1.00 63.00 76 SER A O 1
ATOM 613 N N . GLU A 1 77 ? -1.651 -7.359 -11.602 1.00 64.12 77 GLU A N 1
ATOM 614 C CA . GLU A 1 77 ? -3.121 -7.244 -11.597 1.00 64.12 77 GLU A CA 1
ATOM 615 C C . GLU A 1 77 ? -3.679 -6.964 -10.193 1.00 64.12 77 GLU A C 1
ATOM 617 O O . GLU A 1 77 ? -4.785 -6.446 -10.036 1.00 64.12 77 GLU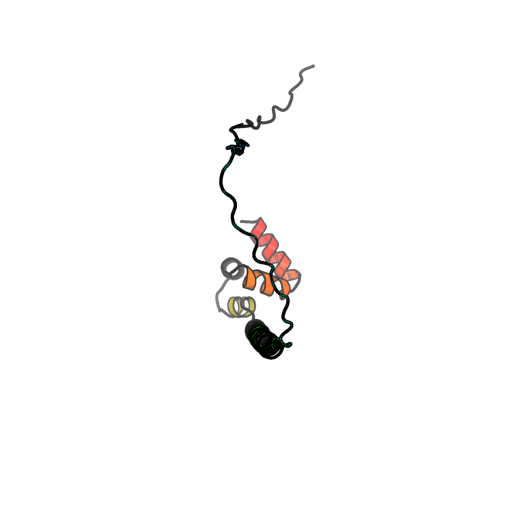 A O 1
ATOM 622 N N . HIS A 1 78 ? -2.877 -7.241 -9.163 1.00 66.31 78 HIS A N 1
ATOM 623 C CA . HIS A 1 78 ? -3.205 -7.013 -7.769 1.00 66.31 78 HIS A CA 1
ATOM 624 C C . HIS A 1 78 ? -2.230 -6.025 -7.129 1.00 66.31 78 HIS A C 1
ATOM 626 O O . HIS A 1 78 ? -1.008 -6.193 -7.174 1.00 66.31 78 HIS A O 1
ATOM 632 N N . SER A 1 79 ? -2.790 -4.983 -6.517 1.00 82.06 79 SER A N 1
ATOM 633 C CA . SER A 1 79 ? -2.057 -4.036 -5.682 1.00 82.06 79 SER A CA 1
ATOM 634 C C . SER A 1 79 ? -1.669 -4.704 -4.355 1.00 82.06 79 SER A C 1
ATOM 636 O O . SER A 1 79 ? -2.433 -5.497 -3.797 1.00 82.06 79 SER A O 1
ATOM 638 N N . CYS A 1 80 ? -0.507 -4.360 -3.790 1.00 83.62 80 CYS A N 1
ATOM 639 C CA . CYS A 1 80 ? -0.104 -4.852 -2.467 1.00 83.62 80 CYS A CA 1
ATOM 640 C C . CYS A 1 80 ? -1.147 -4.494 -1.401 1.00 83.62 80 CYS A C 1
ATOM 642 O O . CYS A 1 80 ? -1.376 -5.254 -0.463 1.00 83.62 80 CYS A O 1
ATOM 644 N N . TRP A 1 81 ? -1.796 -3.336 -1.541 1.00 86.88 81 TRP A N 1
ATOM 645 C CA . TRP A 1 81 ? -2.858 -2.913 -0.640 1.00 86.88 81 TRP A CA 1
ATOM 646 C C . TRP A 1 81 ? -4.110 -3.786 -0.756 1.00 86.88 81 TRP A C 1
ATOM 648 O O . TRP A 1 81 ? -4.767 -4.040 0.254 1.00 86.88 81 TRP A O 1
ATOM 658 N N . ASP A 1 82 ? -4.449 -4.255 -1.956 1.00 85.31 82 ASP A N 1
ATOM 659 C CA . ASP A 1 82 ? -5.569 -5.173 -2.160 1.00 85.31 82 ASP A CA 1
ATOM 660 C C . ASP A 1 82 ? -5.305 -6.532 -1.508 1.00 85.31 82 ASP A C 1
ATOM 662 O O . ASP A 1 82 ? -6.137 -6.972 -0.714 1.00 85.31 82 ASP A O 1
ATOM 666 N N . ILE A 1 83 ? -4.101 -7.082 -1.687 1.00 87.62 83 ILE A N 1
ATOM 667 C CA . ILE A 1 83 ? -3.656 -8.323 -1.032 1.00 87.62 83 ILE A CA 1
ATOM 668 C C . ILE A 1 83 ? -3.704 -8.191 0.501 1.00 87.62 83 ILE A C 1
ATOM 670 O O . ILE A 1 83 ? -4.189 -9.082 1.197 1.00 87.62 83 ILE A O 1
ATOM 674 N N . ILE A 1 84 ? -3.248 -7.057 1.052 1.00 87.81 84 ILE A N 1
ATOM 675 C CA . ILE A 1 84 ? -3.279 -6.803 2.504 1.00 87.81 84 ILE A CA 1
ATOM 676 C C . ILE A 1 84 ? -4.713 -6.864 3.054 1.00 87.81 84 ILE A C 1
ATOM 678 O O . ILE A 1 84 ? -4.928 -7.397 4.141 1.00 87.81 84 ILE A O 1
ATOM 682 N N . LYS A 1 85 ? -5.696 -6.320 2.327 1.00 84.25 85 LYS A N 1
ATOM 683 C CA . LYS A 1 85 ? -7.100 -6.295 2.774 1.00 84.25 85 LYS A CA 1
ATOM 684 C C . LYS A 1 85 ? -7.829 -7.616 2.566 1.00 84.25 85 LYS A C 1
ATOM 686 O O . LYS A 1 85 ? -8.839 -7.837 3.223 1.00 84.25 85 LYS A O 1
ATOM 691 N N . GLU A 1 86 ? -7.371 -8.438 1.630 1.00 85.25 86 GLU A N 1
ATOM 692 C CA . GLU A 1 86 ? -7.982 -9.730 1.328 1.00 85.25 86 GLU A CA 1
ATOM 693 C C . GLU A 1 86 ? -7.773 -10.740 2.464 1.00 85.25 86 GLU A C 1
ATOM 695 O O . GLU A 1 86 ? -8.571 -11.658 2.632 1.00 85.25 86 GLU A O 1
ATOM 700 N N . LYS A 1 87 ? -6.746 -10.540 3.304 1.00 84.25 87 LYS A N 1
ATOM 701 C CA . LYS A 1 87 ? -6.488 -11.396 4.462 1.00 84.25 87 LYS A CA 1
ATOM 702 C C . LYS A 1 87 ? -7.670 -11.347 5.450 1.00 84.25 87 LYS A C 1
ATOM 704 O O . LYS A 1 87 ? -7.870 -10.318 6.106 1.00 84.25 87 LYS A O 1
ATOM 709 N N . PRO A 1 88 ? -8.418 -12.453 5.641 1.00 74.31 88 PRO A N 1
ATOM 710 C CA . PRO A 1 88 ? -9.482 -12.485 6.634 1.00 74.31 88 PRO A CA 1
ATOM 711 C C . PRO A 1 88 ? -8.897 -12.320 8.041 1.00 74.31 88 PRO A C 1
ATOM 713 O O . PRO A 1 88 ? -7.788 -12.780 8.324 1.00 74.31 88 PRO A O 1
ATOM 716 N N . ASN A 1 89 ? -9.668 -11.679 8.923 1.00 81.94 89 ASN A N 1
ATOM 717 C CA . ASN A 1 89 ? -9.335 -11.404 10.330 1.00 81.94 89 ASN A CA 1
ATOM 718 C C . ASN A 1 89 ? -8.235 -10.356 10.570 1.00 81.94 89 ASN A C 1
ATOM 720 O O . ASN A 1 89 ? -7.811 -10.180 11.712 1.00 81.94 89 ASN A O 1
ATOM 724 N N . LEU A 1 90 ? -7.788 -9.635 9.537 1.00 84.94 90 LEU A N 1
ATOM 725 C CA . LEU A 1 90 ? -6.890 -8.501 9.727 1.00 84.94 90 LEU A CA 1
ATOM 726 C C . LEU A 1 90 ? -7.707 -7.251 10.079 1.00 84.94 90 LEU A C 1
ATOM 728 O O . LEU A 1 90 ? -8.539 -6.783 9.297 1.00 84.94 90 LEU A O 1
ATOM 732 N N . ASP A 1 91 ? -7.502 -6.715 11.282 1.00 89.62 91 ASP A N 1
ATOM 733 C CA . ASP A 1 91 ? -8.177 -5.491 11.695 1.00 89.62 91 ASP A CA 1
ATOM 734 C C . ASP A 1 91 ? -7.649 -4.277 10.905 1.00 89.62 91 ASP A C 1
ATOM 736 O O . ASP A 1 91 ? -6.569 -4.284 10.306 1.00 89.62 91 ASP A O 1
ATOM 740 N N . LYS A 1 92 ? -8.424 -3.185 10.894 1.00 88.81 92 LYS A N 1
ATOM 741 C CA . LYS A 1 92 ? -8.073 -1.984 10.113 1.00 88.81 92 LYS A CA 1
ATOM 742 C C . LYS A 1 92 ? -6.691 -1.443 10.487 1.00 88.81 92 LYS A C 1
ATOM 744 O O . LYS A 1 92 ? -5.996 -0.924 9.616 1.00 88.81 92 LYS A O 1
ATOM 749 N N . ARG A 1 93 ? -6.294 -1.554 11.758 1.00 89.75 93 ARG A N 1
ATOM 750 C CA . ARG A 1 93 ? -5.007 -1.057 12.250 1.00 89.75 93 ARG A CA 1
ATOM 751 C C . ARG A 1 93 ? -3.853 -1.939 11.776 1.00 89.75 93 ARG A C 1
ATOM 753 O O . ARG A 1 93 ? -2.827 -1.404 11.362 1.00 89.75 93 ARG A O 1
ATOM 760 N N . ALA A 1 94 ? -4.015 -3.258 11.773 1.00 91.56 94 ALA A N 1
ATOM 761 C CA . ALA A 1 94 ? -3.032 -4.191 11.243 1.00 91.56 94 ALA A CA 1
ATOM 762 C C . ALA A 1 94 ? -2.868 -4.054 9.725 1.00 91.56 94 ALA A C 1
ATOM 764 O O . ALA A 1 94 ? -1.735 -4.098 9.253 1.00 91.56 94 ALA A O 1
ATOM 765 N N . CYS A 1 95 ? -3.935 -3.767 8.968 1.00 91.56 95 CYS A N 1
ATOM 766 C CA . CYS A 1 95 ? -3.810 -3.443 7.541 1.00 91.56 95 CYS A CA 1
ATOM 767 C C . CYS A 1 95 ? -2.908 -2.219 7.305 1.00 91.56 95 CYS A C 1
ATOM 769 O O . CYS A 1 95 ? -2.048 -2.232 6.427 1.00 91.56 95 CYS A O 1
ATOM 771 N N . LEU A 1 96 ? -3.069 -1.160 8.107 1.00 92.25 96 LEU A N 1
ATOM 772 C CA . LEU A 1 96 ? -2.231 0.041 8.012 1.00 92.25 96 LEU A CA 1
ATOM 773 C C . LEU A 1 96 ? -0.788 -0.257 8.463 1.00 92.25 96 LEU A C 1
ATOM 775 O O . LEU A 1 96 ? 0.161 0.145 7.797 1.00 92.25 96 LEU A O 1
ATOM 779 N N . LYS A 1 97 ? -0.585 -1.051 9.522 1.00 92.62 97 LYS A N 1
ATOM 780 C CA . LYS A 1 97 ? 0.758 -1.530 9.904 1.00 92.62 97 LYS A CA 1
ATOM 781 C C . LYS A 1 97 ? 1.435 -2.310 8.778 1.00 92.62 97 LYS A C 1
ATOM 783 O O . LYS A 1 97 ? 2.583 -2.022 8.462 1.00 92.62 97 LYS A O 1
ATOM 788 N N . ALA A 1 98 ? 0.730 -3.244 8.144 1.00 91.94 98 ALA A N 1
ATOM 789 C CA . ALA A 1 98 ? 1.247 -3.998 7.005 1.00 91.94 98 ALA A CA 1
ATOM 790 C C . ALA A 1 98 ? 1.613 -3.068 5.837 1.00 91.94 98 ALA A C 1
ATOM 792 O O . ALA A 1 98 ? 2.673 -3.213 5.233 1.00 91.94 98 ALA A O 1
ATOM 793 N N . PHE A 1 99 ? 0.797 -2.042 5.583 1.00 91.69 99 PHE A N 1
ATOM 794 C CA . PHE A 1 99 ? 1.109 -1.008 4.600 1.00 91.69 99 PHE A CA 1
ATOM 795 C C . PHE A 1 99 ? 2.385 -0.219 4.939 1.00 91.69 99 PHE A C 1
ATOM 797 O O . PHE A 1 99 ? 3.178 0.093 4.048 1.00 91.69 99 PHE A O 1
ATOM 804 N N . LYS A 1 100 ? 2.645 0.043 6.229 1.00 92.19 100 LYS A N 1
ATOM 805 C CA . LYS A 1 100 ? 3.891 0.674 6.700 1.00 92.19 100 LYS A CA 1
ATOM 806 C C . LYS A 1 100 ? 5.134 -0.151 6.365 1.00 92.19 100 LYS A C 1
ATOM 808 O O . LYS A 1 100 ? 6.176 0.443 6.092 1.00 92.19 100 LYS A O 1
ATOM 813 N N . LEU A 1 101 ? 5.018 -1.480 6.372 1.00 92.38 101 LEU A N 1
ATOM 814 C CA . LEU A 1 101 ? 6.118 -2.415 6.111 1.00 92.38 101 LEU A CA 1
ATOM 815 C C . LEU A 1 101 ? 6.480 -2.533 4.624 1.00 92.38 101 LEU A C 1
ATOM 817 O O . LEU A 1 101 ? 7.539 -3.065 4.299 1.00 92.38 101 LEU A O 1
ATOM 821 N N . LEU A 1 102 ? 5.641 -2.025 3.716 1.00 90.69 102 LEU A N 1
ATOM 822 C CA . LEU A 1 102 ? 5.979 -1.974 2.297 1.00 90.69 102 LEU A CA 1
ATOM 823 C C . LEU A 1 102 ? 7.214 -1.097 2.061 1.00 90.69 102 LEU A C 1
ATOM 825 O O . LEU A 1 102 ? 7.395 -0.050 2.694 1.00 90.69 102 LEU A O 1
ATOM 829 N N . ASN A 1 103 ? 8.029 -1.490 1.080 1.00 90.81 103 ASN A N 1
ATOM 830 C CA . ASN A 1 103 ? 9.162 -0.681 0.641 1.00 90.81 103 ASN A CA 1
ATOM 831 C C . ASN A 1 103 ? 8.701 0.688 0.099 1.00 90.81 103 ASN A C 1
ATOM 833 O O . ASN A 1 103 ? 7.546 0.875 -0.293 1.00 90.81 103 ASN A O 1
ATOM 837 N N . THR A 1 104 ? 9.618 1.657 0.049 1.00 89.56 104 THR A N 1
ATOM 838 C CA . THR A 1 104 ? 9.303 3.051 -0.306 1.00 89.56 104 THR A CA 1
ATOM 839 C C . THR A 1 104 ? 8.645 3.194 -1.679 1.00 89.56 104 THR A C 1
ATOM 841 O O . THR A 1 104 ? 7.737 4.012 -1.833 1.00 89.56 104 THR A O 1
ATOM 844 N N . ARG A 1 105 ? 9.068 2.409 -2.678 1.00 87.38 105 ARG A N 1
ATOM 845 C CA . ARG A 1 105 ? 8.493 2.466 -4.031 1.00 87.38 105 ARG A CA 1
ATOM 846 C C . ARG A 1 105 ? 7.063 1.927 -4.039 1.00 87.38 105 ARG A C 1
ATOM 848 O O . ARG A 1 105 ? 6.163 2.638 -4.473 1.00 87.38 105 ARG A O 1
ATOM 855 N N . ALA A 1 106 ? 6.852 0.721 -3.514 1.00 85.81 106 ALA A N 1
ATOM 856 C CA . ALA A 1 106 ? 5.540 0.087 -3.429 1.00 85.81 106 ALA A CA 1
ATOM 857 C C . ALA A 1 106 ? 4.561 0.961 -2.638 1.00 85.81 106 ALA A C 1
ATOM 859 O O . ALA A 1 106 ? 3.477 1.267 -3.118 1.00 85.81 106 ALA A O 1
ATOM 860 N N . LYS A 1 107 ? 4.983 1.483 -1.482 1.00 89.75 107 LYS A N 1
ATOM 861 C CA . LYS A 1 107 ? 4.166 2.386 -0.663 1.00 89.75 107 LYS A CA 1
ATOM 862 C C . LYS A 1 107 ? 3.721 3.636 -1.430 1.00 89.75 107 LYS A C 1
ATOM 864 O O . LYS A 1 107 ? 2.555 4.007 -1.343 1.00 89.75 107 LYS A O 1
ATOM 869 N N . LYS A 1 108 ? 4.616 4.271 -2.203 1.00 88.94 108 LYS A N 1
ATOM 870 C CA . LYS A 1 108 ? 4.278 5.439 -3.042 1.00 88.94 108 LYS A CA 1
ATOM 871 C C . LYS A 1 108 ? 3.265 5.085 -4.131 1.00 88.94 108 LYS A C 1
ATOM 873 O O . LYS A 1 108 ? 2.270 5.791 -4.272 1.00 88.94 108 LYS A O 1
ATOM 878 N N . ILE A 1 109 ? 3.502 3.998 -4.867 1.00 88.38 109 ILE A N 1
ATOM 879 C CA . ILE A 1 109 ? 2.602 3.529 -5.934 1.00 88.38 109 ILE A CA 1
ATOM 880 C C . ILE A 1 109 ? 1.215 3.245 -5.360 1.00 88.38 109 ILE A C 1
ATOM 882 O O . ILE A 1 109 ? 0.210 3.741 -5.863 1.00 88.38 109 ILE A O 1
ATOM 886 N N . GLU A 1 110 ? 1.157 2.502 -4.262 1.00 89.69 110 GLU A N 1
ATOM 887 C CA . GLU A 1 110 ? -0.099 2.155 -3.616 1.00 89.69 110 GLU A CA 1
ATOM 888 C C . GLU A 1 110 ? -0.831 3.372 -3.061 1.00 89.69 110 GLU A C 1
ATOM 890 O O . GLU A 1 110 ? -2.037 3.519 -3.255 1.00 89.69 110 GLU A O 1
ATOM 895 N N . PHE A 1 111 ? -0.112 4.295 -2.423 1.00 89.44 111 PHE A N 1
ATOM 896 C CA . PHE A 1 111 ? -0.698 5.539 -1.940 1.00 89.44 111 PHE A CA 1
ATOM 897 C C . PHE A 1 111 ? -1.341 6.337 -3.085 1.00 89.44 111 PHE A C 1
ATOM 899 O O . PHE A 1 111 ? -2.452 6.846 -2.927 1.00 89.44 111 PHE A O 1
ATOM 906 N N . LEU A 1 112 ? -0.701 6.388 -4.259 1.00 87.62 112 LEU A N 1
ATOM 907 C CA . LEU A 1 112 ? -1.268 7.009 -5.460 1.00 87.62 112 LEU A CA 1
ATOM 908 C C . LEU A 1 112 ? -2.495 6.249 -5.990 1.00 87.62 112 LEU A C 1
ATOM 910 O O . LEU A 1 112 ? -3.470 6.889 -6.375 1.00 87.62 112 LEU A O 1
ATOM 914 N N . LYS A 1 113 ? -2.511 4.913 -5.938 1.00 87.00 113 LYS A N 1
ATOM 915 C CA . LYS A 1 113 ? -3.667 4.091 -6.348 1.00 87.00 113 LYS A CA 1
ATOM 916 C C . LYS A 1 113 ? -4.845 4.147 -5.354 1.00 87.00 113 LYS A C 1
ATOM 918 O O . LYS A 1 113 ? -5.987 3.879 -5.722 1.00 87.00 113 LYS A O 1
ATOM 923 N N . MET A 1 114 ? -4.621 4.523 -4.091 1.00 87.25 114 MET A N 1
ATOM 924 C CA . MET A 1 114 ? -5.684 4.617 -3.081 1.00 87.25 114 MET A CA 1
ATOM 925 C C . MET A 1 114 ? -6.687 5.751 -3.339 1.00 87.25 114 MET A C 1
ATOM 927 O O . MET A 1 114 ? -6.333 6.868 -3.706 1.00 87.25 114 MET A O 1
ATOM 931 N N . THR A 1 115 ? -7.953 5.505 -2.986 1.00 90.31 115 THR A N 1
ATOM 932 C CA . THR A 1 115 ? -8.997 6.544 -2.901 1.00 90.31 115 THR A CA 1
ATOM 933 C C . THR A 1 115 ? -8.652 7.613 -1.846 1.00 90.31 115 THR A C 1
ATOM 935 O O . THR A 1 115 ? -8.085 7.242 -0.809 1.00 90.31 115 THR A O 1
ATOM 938 N N . PRO A 1 116 ? -9.116 8.871 -1.982 1.00 93.44 116 PRO A N 1
ATOM 939 C CA . PRO A 1 116 ? -8.869 9.938 -1.002 1.00 93.44 116 PRO A CA 1
ATOM 940 C C . PRO A 1 116 ? -9.202 9.558 0.450 1.00 93.44 116 PRO A C 1
ATOM 942 O O . PRO A 1 116 ? -8.397 9.773 1.351 1.00 93.44 116 PRO A O 1
ATOM 945 N N . LYS A 1 117 ? -10.335 8.879 0.685 1.00 92.62 117 LYS A N 1
ATOM 946 C CA . LYS A 1 117 ? -10.749 8.413 2.024 1.00 92.62 117 LYS A CA 1
ATOM 947 C C . LYS A 1 117 ? -9.755 7.436 2.665 1.00 92.62 117 LYS A C 1
ATOM 949 O O . LYS A 1 117 ? -9.574 7.445 3.879 1.00 92.62 117 LYS A O 1
ATOM 954 N N . LYS A 1 118 ? -9.135 6.565 1.864 1.00 90.56 118 LYS A N 1
ATOM 955 C CA . LYS A 1 118 ? -8.111 5.616 2.337 1.00 90.56 118 LYS A CA 1
ATOM 956 C C . LYS A 1 118 ? -6.810 6.350 2.662 1.00 90.56 118 LYS A C 1
ATOM 958 O O . LYS A 1 118 ? -6.251 6.108 3.725 1.00 90.56 118 LYS A O 1
ATOM 963 N N . ARG A 1 119 ? -6.393 7.294 1.806 1.00 93.19 119 ARG A N 1
ATOM 964 C CA . ARG A 1 119 ? -5.223 8.149 2.064 1.00 93.19 119 ARG A CA 1
ATOM 965 C C . ARG A 1 119 ? -5.383 8.950 3.353 1.00 93.19 119 ARG A C 1
ATOM 967 O O . ARG A 1 119 ? -4.464 8.959 4.157 1.00 93.19 119 ARG A O 1
ATOM 974 N N . TYR A 1 120 ? -6.559 9.539 3.581 1.00 93.88 120 TYR A N 1
ATOM 975 C CA . TYR A 1 120 ? -6.867 10.252 4.823 1.00 93.88 120 TYR A CA 1
ATOM 976 C C . TYR A 1 120 ? -6.659 9.358 6.052 1.00 93.88 120 TYR A C 1
ATOM 978 O O . TYR A 1 120 ? -5.878 9.703 6.926 1.00 93.88 120 TYR A O 1
ATOM 986 N N . LYS A 1 121 ? -7.261 8.159 6.071 1.00 92.69 121 LYS A N 1
ATOM 987 C CA . LYS A 1 121 ? -7.082 7.199 7.177 1.00 92.69 121 LYS A CA 1
ATOM 988 C C . LYS A 1 121 ? -5.621 6.826 7.418 1.00 92.69 121 LYS A C 1
ATOM 990 O O . LYS A 1 121 ? -5.220 6.674 8.564 1.00 92.69 121 LYS A O 1
ATOM 995 N N . TRP A 1 122 ? -4.853 6.641 6.346 1.00 93.00 122 TRP A N 1
ATOM 996 C CA . TRP A 1 122 ? -3.429 6.340 6.442 1.00 93.00 122 TRP A CA 1
ATOM 997 C C . TRP A 1 122 ? -2.633 7.498 7.050 1.00 93.00 122 TRP A C 1
ATOM 999 O O . TRP A 1 122 ? -1.844 7.271 7.959 1.00 93.00 122 TRP A O 1
ATOM 1009 N N . ILE A 1 123 ? -2.874 8.729 6.591 1.00 94.31 123 ILE A N 1
ATOM 1010 C CA . ILE A 1 123 ? -2.217 9.930 7.121 1.00 94.31 123 ILE A CA 1
ATOM 1011 C C . ILE A 1 123 ? -2.551 10.109 8.602 1.00 94.31 123 ILE A C 1
ATOM 1013 O O . ILE A 1 123 ? -1.643 10.290 9.401 1.00 94.31 123 ILE A O 1
ATOM 1017 N N . THR A 1 124 ? -3.828 10.004 8.978 1.00 95.38 124 THR A N 1
ATOM 1018 C CA . THR A 1 124 ? -4.250 10.085 10.382 1.00 95.38 124 THR A CA 1
ATOM 1019 C C . THR A 1 124 ? -3.539 9.035 11.232 1.00 95.38 124 THR A C 1
ATOM 1021 O O . THR A 1 124 ? -2.973 9.371 12.261 1.00 95.38 124 THR A O 1
ATOM 1024 N N . TYR A 1 125 ? -3.472 7.789 10.759 1.00 93.62 125 TYR A N 1
ATOM 1025 C CA . TYR A 1 125 ? -2.759 6.721 11.457 1.00 93.62 125 TYR A CA 1
ATOM 1026 C C . TYR A 1 125 ? -1.253 6.990 11.624 1.00 93.62 125 TYR A C 1
ATOM 1028 O O . TYR A 1 125 ? -0.699 6.629 12.656 1.00 93.62 125 TYR A O 1
ATOM 1036 N N . GLU A 1 126 ? -0.579 7.592 10.639 1.00 91.81 126 GLU A N 1
ATOM 1037 C CA . GLU A 1 126 ? 0.844 7.957 10.764 1.00 91.81 126 GLU A CA 1
ATOM 1038 C C . GLU A 1 126 ? 1.078 9.158 11.689 1.00 91.81 126 GLU A C 1
ATOM 1040 O O . GLU A 1 126 ? 2.165 9.281 12.237 1.00 91.81 126 GLU A O 1
ATOM 1045 N N . LEU A 1 127 ? 0.086 10.033 11.876 1.00 92.88 127 LEU A N 1
ATOM 1046 C CA . LEU A 1 127 ? 0.169 11.159 12.815 1.00 92.88 127 LEU A CA 1
ATOM 1047 C C . LEU A 1 127 ? -0.161 10.762 14.263 1.00 92.88 127 LEU A C 1
ATOM 1049 O O . LEU A 1 127 ? 0.213 11.470 15.191 1.00 92.88 127 LEU A O 1
ATOM 1053 N N . GLU A 1 128 ? -0.887 9.660 14.453 1.00 89.56 128 GLU A N 1
ATOM 1054 C CA . GLU A 1 128 ? -1.280 9.122 15.764 1.00 89.56 128 GLU A CA 1
ATOM 1055 C C . GLU A 1 128 ? -0.237 8.169 16.386 1.00 89.56 128 GLU A C 1
ATOM 1057 O O . GLU A 1 128 ? -0.468 7.648 17.480 1.00 89.56 128 GLU A O 1
ATOM 1062 N N . GLN A 1 129 ? 0.867 7.886 15.690 1.00 66.56 129 GLN A N 1
ATOM 1063 C CA . GLN A 1 129 ? 1.938 6.970 16.113 1.00 66.56 129 GLN A CA 1
ATOM 1064 C C . GLN A 1 129 ? 3.203 7.731 16.494 1.00 66.56 129 GLN A C 1
ATOM 1066 O O . GLN A 1 129 ? 3.866 7.277 17.451 1.00 66.56 129 GLN A O 1
#

Organism: Ricinus communis (NCBI:txid3988)

Sequence (129 aa):
MQDSLYQSPSYRYSTLPLPFDIINLDVPKGRKRGNRSEFEGKTTSFESNNNQANIESKLTHFVDKLVEAIKSFDSSEHSCWDIIKEKPNLDKRACLKAFKLLNTRAKKIEFLKMTPKKRYKWITYELEQ